Protein AF-A0A7Z9WQQ5-F1 (afdb_monomer_lite)

Radius of gyration: 17.36 Å; chains: 1; bounding box: 28×46×36 Å

Foldseek 3Di:
DVVVVVVVVVVVVVVVVVVVVVVVVPPDDDDQDDPDPPPCSVVVQVVVQVVCVVVVDDGDGDDDCVDD

pLDDT: mean 91.75, std 10.56, range [45.72, 98.62]

Secondary structure (DSSP, 8-state):
-HHHHHHHHHHHHHHHHHHHHHHHT-S-------SSTTS-HHHHHHHHHHHHHHTT------------

Sequence (68 aa):
MQNQQEERLRLVEEQERRIKDNLAKIKRKIVVFSGKGGVGKTTIAVNLAYALARSGNQVGLLDADITG

Structure (mmCIF, N/CA/C/O backbone):
data_AF-A0A7Z9WQQ5-F1
#
_entry.id   AF-A0A7Z9WQQ5-F1
#
loop_
_atom_site.group_PDB
_atom_site.id
_atom_site.type_symbol
_atom_site.label_atom_id
_atom_site.label_alt_id
_atom_site.label_comp_id
_atom_site.label_asym_id
_atom_site.label_entity_id
_atom_site.label_seq_id
_atom_site.pdbx_PDB_ins_code
_atom_site.Cartn_x
_atom_site.Cartn_y
_atom_site.Cartn_z
_atom_site.occupancy
_atom_site.B_iso_or_equiv
_atom_site.auth_seq_id
_atom_site.auth_comp_id
_atom_site.auth_asym_id
_atom_site.auth_atom_id
_atom_site.pdbx_PDB_model_num
ATOM 1 N N . MET A 1 1 ? -2.621 31.373 20.091 1.00 62.09 1 MET A N 1
ATOM 2 C CA . MET A 1 1 ? -1.466 30.501 19.779 1.00 62.09 1 MET A CA 1
ATOM 3 C C . MET A 1 1 ? -1.636 29.097 20.362 1.00 62.09 1 MET A C 1
ATOM 5 O O . MET A 1 1 ? -1.604 28.167 19.575 1.00 62.09 1 MET A O 1
ATOM 9 N N . GLN A 1 2 ? -1.919 28.920 21.663 1.00 72.06 2 GLN A N 1
ATOM 10 C CA . GLN A 1 2 ? -2.152 27.588 22.267 1.00 72.06 2 GLN A CA 1
ATOM 11 C C . GLN A 1 2 ? -3.308 26.794 21.609 1.00 72.06 2 GLN A C 1
ATOM 13 O O . GLN A 1 2 ? -3.099 25.663 21.183 1.00 72.06 2 GLN A O 1
ATOM 18 N N . ASN A 1 3 ? -4.473 27.416 21.375 1.00 84.12 3 ASN A N 1
ATOM 19 C CA . ASN A 1 3 ? -5.635 26.726 20.777 1.00 84.12 3 ASN A CA 1
ATOM 20 C C . ASN A 1 3 ? -5.407 26.210 19.341 1.00 84.12 3 ASN A C 1
ATOM 22 O O . ASN A 1 3 ? -5.925 25.161 18.977 1.00 84.12 3 ASN A O 1
ATOM 26 N N . GLN A 1 4 ? -4.617 26.920 18.525 1.00 88.12 4 GLN A N 1
ATOM 27 C CA . GLN A 1 4 ? -4.305 26.485 17.152 1.00 88.12 4 GLN A CA 1
ATOM 28 C C . GLN A 1 4 ? -3.402 25.247 17.142 1.00 88.12 4 GLN A C 1
ATOM 30 O O . GLN A 1 4 ? -3.478 24.411 16.243 1.00 88.12 4 GLN A O 1
ATOM 35 N N . GLN A 1 5 ? -2.529 25.133 18.142 1.00 88.50 5 GLN A N 1
ATOM 36 C CA . GLN A 1 5 ? -1.604 24.016 18.265 1.00 88.50 5 GLN A CA 1
ATOM 37 C C . GLN A 1 5 ? -2.340 22.748 18.721 1.00 88.50 5 GLN A C 1
ATOM 39 O O . GLN A 1 5 ? -2.108 21.677 18.166 1.00 88.50 5 GLN A O 1
ATOM 44 N N . GLU A 1 6 ? -3.287 22.884 19.651 1.00 91.38 6 GLU A N 1
ATOM 45 C CA . GLU A 1 6 ? -4.167 21.793 20.091 1.00 91.38 6 GLU A CA 1
ATOM 46 C C . GLU A 1 6 ? -5.093 21.287 18.979 1.00 91.38 6 GLU A C 1
ATOM 48 O O . GLU A 1 6 ? -5.240 20.079 18.799 1.00 91.38 6 GLU A O 1
ATOM 53 N N . GLU A 1 7 ? -5.694 22.188 18.199 1.00 94.00 7 GLU A N 1
ATOM 54 C CA . GLU A 1 7 ? -6.552 21.814 17.070 1.00 94.00 7 GLU A CA 1
ATOM 55 C C . GLU A 1 7 ? -5.772 21.017 16.019 1.00 94.00 7 GLU A C 1
ATOM 57 O O . GLU A 1 7 ? -6.224 19.968 15.557 1.00 94.00 7 GLU A O 1
ATOM 62 N N . ARG A 1 8 ? -4.549 21.457 15.703 1.00 93.56 8 ARG A N 1
ATOM 63 C CA . ARG A 1 8 ? -3.674 20.739 14.776 1.00 93.56 8 ARG A CA 1
ATOM 64 C C . ARG A 1 8 ? -3.325 19.336 15.272 1.00 93.56 8 ARG A C 1
ATOM 66 O O . ARG A 1 8 ? -3.307 18.414 14.461 1.00 93.56 8 ARG A O 1
ATOM 73 N N . LEU A 1 9 ? -3.063 19.164 16.569 1.00 94.00 9 LEU A N 1
ATOM 74 C CA . LEU A 1 9 ? -2.785 17.848 17.154 1.00 94.00 9 LEU A CA 1
ATOM 75 C C . LEU A 1 9 ? -3.987 16.910 17.012 1.00 94.00 9 LEU A C 1
ATOM 77 O O . LEU A 1 9 ? -3.829 15.798 16.515 1.00 94.00 9 LEU A O 1
ATOM 81 N N . ARG A 1 10 ? -5.195 17.387 17.335 1.00 94.62 10 ARG A N 1
ATOM 82 C CA . ARG A 1 10 ? -6.430 16.600 17.175 1.00 94.62 10 ARG A CA 1
ATOM 83 C C . ARG A 1 10 ? -6.651 16.156 15.733 1.00 94.62 10 ARG A C 1
ATOM 85 O O . ARG A 1 10 ? -7.012 15.008 15.494 1.00 94.62 10 ARG A O 1
ATOM 92 N N . LEU A 1 11 ? -6.416 17.052 14.773 1.00 95.44 11 LEU A N 1
ATOM 93 C CA . LEU A 1 11 ? -6.545 16.725 13.354 1.00 95.44 11 LEU A CA 1
ATOM 94 C C . LEU A 1 11 ? -5.560 15.627 12.940 1.00 95.44 11 LEU A C 1
ATOM 96 O O . LEU A 1 11 ? -5.946 14.711 12.221 1.00 95.44 11 LEU A O 1
ATOM 100 N N . VAL A 1 12 ? -4.308 15.686 13.404 1.00 95.94 12 VAL A N 1
ATOM 101 C CA . VAL A 1 12 ? -3.309 14.644 13.118 1.00 95.94 12 VAL A CA 1
ATOM 102 C C . VAL A 1 12 ? -3.732 13.305 13.724 1.00 95.94 12 VAL A C 1
ATOM 104 O O . VAL A 1 12 ? -3.754 12.308 13.007 1.00 95.94 12 VAL A O 1
ATOM 107 N N . GLU A 1 13 ? -4.148 13.283 14.990 1.00 96.50 13 GLU A N 1
ATOM 108 C CA . GLU A 1 13 ? -4.623 12.065 15.663 1.00 96.50 13 GLU A CA 1
ATOM 109 C C . GLU A 1 13 ? -5.831 11.441 14.950 1.00 96.50 13 GLU A C 1
ATOM 111 O O . GLU A 1 13 ? -5.917 10.220 14.782 1.00 96.50 13 GLU A O 1
ATOM 116 N N . GLU A 1 14 ? -6.770 12.272 14.492 1.00 97.00 14 GLU A N 1
ATOM 117 C CA . GLU A 1 14 ? -7.931 11.808 13.741 1.00 97.00 14 GLU A CA 1
ATOM 118 C C . GLU A 1 14 ? -7.524 11.212 12.386 1.00 97.00 14 GLU A C 1
ATOM 120 O O . GLU A 1 14 ? -8.021 10.146 12.005 1.00 97.00 14 GLU A O 1
ATOM 125 N N . GLN A 1 15 ? -6.602 11.858 11.666 1.00 96.62 15 GLN A N 1
ATOM 126 C CA . GLN A 1 15 ? -6.070 11.328 10.409 1.00 96.62 15 GLN A CA 1
ATOM 127 C C . GLN A 1 15 ? -5.346 9.996 10.625 1.00 96.62 15 GLN A C 1
ATOM 129 O O . GLN A 1 15 ? -5.608 9.037 9.898 1.00 96.62 15 GLN A O 1
ATOM 134 N N . GLU A 1 16 ? -4.498 9.889 11.648 1.00 96.81 16 GLU A N 1
ATOM 135 C CA . GLU A 1 16 ? -3.804 8.644 11.984 1.00 96.81 16 GLU A CA 1
ATOM 136 C C . GLU A 1 16 ? -4.780 7.514 12.315 1.00 96.81 16 GLU A C 1
ATOM 138 O O . GLU A 1 16 ? -4.631 6.396 11.809 1.00 96.81 16 GLU A O 1
ATOM 143 N N . ARG A 1 17 ? -5.825 7.799 13.105 1.00 97.50 17 ARG A N 1
ATOM 144 C CA . ARG A 1 17 ? -6.882 6.825 13.399 1.00 97.50 17 ARG A CA 1
ATOM 145 C C . ARG A 1 17 ? -7.574 6.364 12.116 1.00 97.50 17 ARG A C 1
ATOM 147 O O . ARG A 1 17 ? -7.691 5.161 11.892 1.00 97.50 17 ARG A O 1
ATOM 154 N N . ARG A 1 18 ? -7.974 7.293 11.242 1.00 97.25 18 ARG A N 1
ATOM 155 C CA . ARG A 1 18 ? -8.620 6.968 9.957 1.00 97.25 18 ARG A CA 1
ATOM 156 C C . ARG A 1 18 ? -7.720 6.108 9.066 1.00 97.25 18 ARG A C 1
ATOM 158 O O . ARG A 1 18 ? -8.194 5.138 8.473 1.00 97.25 18 ARG A O 1
ATOM 165 N N . ILE A 1 19 ? -6.426 6.428 8.981 1.00 96.12 19 ILE A N 1
ATOM 166 C CA . ILE A 1 19 ? -5.440 5.639 8.228 1.00 96.12 19 ILE A CA 1
ATOM 167 C C . ILE A 1 19 ? -5.348 4.229 8.812 1.00 96.12 19 ILE A C 1
ATOM 169 O O . ILE A 1 19 ? -5.441 3.249 8.069 1.00 96.12 19 ILE A O 1
ATOM 173 N N . LYS A 1 20 ? -5.224 4.110 10.137 1.00 97.19 20 LYS A N 1
A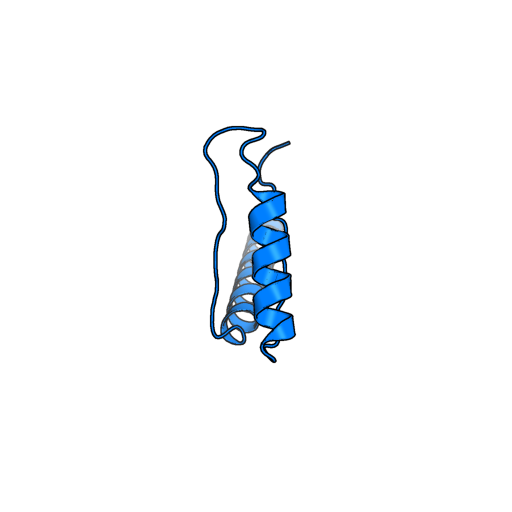TOM 174 C CA . LYS A 1 20 ? -5.154 2.823 10.832 1.00 97.19 20 LYS A CA 1
ATOM 175 C C . LYS A 1 20 ? -6.393 1.968 10.564 1.00 97.19 20 LYS A C 1
ATOM 177 O O . LYS A 1 20 ? -6.247 0.808 10.178 1.00 97.19 20 LYS A O 1
ATOM 182 N N . ASP A 1 21 ? -7.585 2.539 10.699 1.00 97.94 21 ASP A N 1
ATOM 183 C CA . ASP A 1 21 ? -8.854 1.832 10.505 1.00 97.94 21 ASP A CA 1
ATOM 184 C C . ASP A 1 21 ? -9.042 1.376 9.050 1.00 97.94 21 ASP A C 1
ATOM 186 O O . ASP A 1 21 ? -9.538 0.279 8.786 1.00 97.94 21 ASP A O 1
ATOM 190 N N . ASN A 1 22 ? -8.596 2.177 8.079 1.00 95.88 22 ASN A N 1
ATOM 191 C CA . ASN A 1 22 ? -8.631 1.795 6.669 1.00 95.88 22 ASN A CA 1
ATOM 192 C C . ASN A 1 22 ? -7.613 0.696 6.343 1.00 95.88 22 ASN A C 1
ATOM 194 O O . ASN A 1 22 ? -7.961 -0.295 5.699 1.00 95.88 22 ASN A O 1
ATOM 198 N N . LEU A 1 23 ? -6.376 0.817 6.831 1.00 95.56 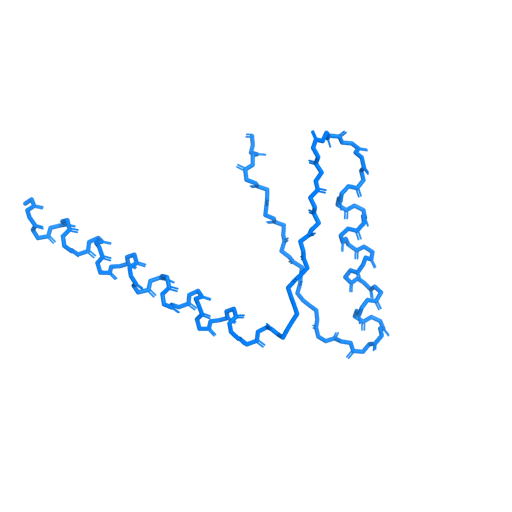23 LEU A N 1
ATOM 199 C CA . LEU A 1 23 ? -5.327 -0.183 6.614 1.00 95.56 23 LEU A CA 1
ATOM 200 C C . LEU A 1 23 ? -5.568 -1.491 7.381 1.00 95.56 23 LEU A C 1
ATOM 202 O O . LEU A 1 23 ? -4.976 -2.514 7.024 1.00 95.56 23 LEU A O 1
ATOM 206 N N . ALA A 1 24 ? -6.415 -1.485 8.415 1.00 96.94 24 ALA A N 1
ATOM 207 C CA . ALA A 1 24 ? -6.843 -2.686 9.132 1.00 96.94 24 ALA A CA 1
ATOM 208 C C . ALA A 1 24 ? -7.734 -3.599 8.272 1.00 96.94 24 ALA A C 1
ATOM 210 O O . ALA A 1 24 ? -7.729 -4.814 8.458 1.00 96.94 24 ALA A O 1
ATOM 211 N N . LYS A 1 25 ? -8.447 -3.042 7.282 1.00 96.81 25 LYS A N 1
ATOM 212 C CA . LYS A 1 25 ? -9.284 -3.809 6.338 1.00 96.81 25 LYS A CA 1
ATOM 213 C C . LYS A 1 25 ? -8.448 -4.599 5.321 1.00 96.81 25 LYS A C 1
ATOM 215 O O . LYS A 1 25 ? -8.946 -5.535 4.698 1.00 96.81 25 LYS A O 1
ATOM 220 N N . ILE A 1 26 ? -7.173 -4.239 5.149 1.00 97.06 26 ILE A N 1
ATOM 221 C CA . ILE A 1 26 ? -6.265 -4.848 4.174 1.00 97.06 26 ILE A CA 1
ATOM 222 C C . ILE A 1 26 ? -5.538 -6.038 4.812 1.00 97.06 26 ILE A C 1
ATOM 224 O O . ILE A 1 26 ? -4.623 -5.870 5.620 1.00 97.06 26 ILE A O 1
ATOM 228 N N . LYS A 1 27 ? -5.908 -7.257 4.398 1.00 97.12 27 LYS A N 1
ATOM 229 C CA . LYS A 1 27 ? -5.362 -8.518 4.941 1.00 97.12 27 LYS A CA 1
ATOM 230 C C . LYS A 1 27 ? -3.859 -8.700 4.700 1.00 97.12 27 LYS A C 1
ATOM 232 O O . LYS A 1 27 ? -3.172 -9.298 5.523 1.00 97.12 27 LYS A O 1
ATOM 237 N N . ARG A 1 28 ? -3.349 -8.249 3.550 1.00 97.19 28 ARG A N 1
ATOM 238 C CA . ARG A 1 28 ? -1.953 -8.430 3.116 1.00 97.19 28 ARG A CA 1
ATOM 239 C C . ARG A 1 28 ? -1.416 -7.107 2.580 1.00 97.19 28 ARG A C 1
ATOM 241 O O . ARG A 1 28 ? -2.032 -6.511 1.706 1.00 97.19 28 ARG A O 1
ATOM 248 N N . LYS A 1 29 ? -0.267 -6.671 3.093 1.00 95.94 29 LYS A N 1
ATOM 249 C CA . LYS A 1 29 ? 0.425 -5.439 2.692 1.00 95.94 29 LYS A CA 1
ATOM 250 C C . LYS A 1 29 ? 1.808 -5.832 2.182 1.00 95.94 29 LYS A C 1
ATOM 252 O O . LYS A 1 29 ? 2.574 -6.429 2.932 1.00 95.94 29 LYS A O 1
ATOM 257 N N . ILE A 1 30 ? 2.084 -5.566 0.908 1.00 96.00 30 ILE A N 1
ATOM 258 C CA . ILE A 1 30 ? 3.347 -5.907 0.242 1.00 96.00 30 ILE A CA 1
ATOM 259 C C . ILE A 1 30 ? 4.022 -4.598 -0.148 1.00 96.00 30 ILE A C 1
ATOM 261 O O . ILE A 1 30 ? 3.398 -3.755 -0.785 1.00 96.00 30 ILE A O 1
ATOM 265 N N . VAL A 1 31 ? 5.286 -4.441 0.233 1.00 95.06 31 VAL A N 1
ATOM 266 C CA . VAL A 1 31 ? 6.093 -3.268 -0.110 1.00 95.06 31 VAL A CA 1
ATOM 267 C C . VAL A 1 31 ? 7.140 -3.689 -1.130 1.00 95.06 31 VAL A C 1
ATOM 269 O O . VAL A 1 31 ? 7.894 -4.631 -0.891 1.00 95.06 31 VAL A O 1
ATOM 272 N N . VAL A 1 32 ? 7.184 -2.989 -2.263 1.00 92.94 32 VAL A N 1
ATOM 273 C CA . VAL A 1 32 ? 8.217 -3.162 -3.289 1.00 92.94 32 VAL A CA 1
ATOM 274 C C . VAL A 1 32 ? 9.127 -1.940 -3.236 1.00 92.94 32 VAL A C 1
ATOM 276 O O . VAL A 1 32 ? 8.713 -0.838 -3.581 1.00 92.94 32 VAL A O 1
ATOM 279 N N . PHE A 1 33 ? 10.364 -2.131 -2.784 1.00 91.75 33 PHE A N 1
ATOM 280 C CA . PHE A 1 33 ? 11.352 -1.065 -2.615 1.00 91.75 33 PHE A CA 1
ATOM 281 C C . PHE A 1 33 ? 12.627 -1.363 -3.413 1.00 91.75 33 PHE A C 1
ATOM 283 O O . PHE A 1 33 ? 12.967 -2.525 -3.636 1.00 91.75 33 PHE A O 1
ATOM 290 N N . SER A 1 34 ? 13.355 -0.318 -3.819 1.00 88.50 34 SER A N 1
ATOM 291 C CA . SER A 1 34 ? 14.681 -0.460 -4.421 1.00 88.50 34 SER A CA 1
ATOM 292 C C . SER A 1 34 ? 15.625 0.675 -4.046 1.00 88.50 34 SER A C 1
ATOM 294 O O . SER A 1 34 ? 15.241 1.836 -4.115 1.00 88.50 34 SER A O 1
ATOM 296 N N . GLY A 1 35 ? 16.889 0.351 -3.765 1.00 84.25 35 GLY A N 1
ATOM 297 C CA . GLY A 1 35 ? 17.909 1.344 -3.398 1.00 84.25 35 GLY A CA 1
ATOM 298 C C . GLY A 1 35 ? 18.565 2.099 -4.563 1.00 84.25 35 GLY A C 1
ATOM 299 O O . GLY A 1 35 ? 19.483 2.876 -4.324 1.00 84.25 35 GLY A O 1
ATOM 300 N N . LYS A 1 36 ? 18.169 1.849 -5.819 1.00 84.06 36 LYS A N 1
ATOM 301 C CA . LYS A 1 36 ? 18.728 2.496 -7.021 1.00 84.06 36 LYS A CA 1
ATOM 302 C C . LYS A 1 36 ? 17.633 2.762 -8.056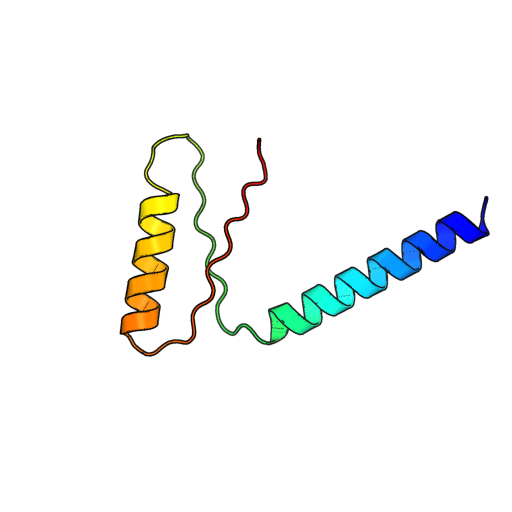 1.00 84.06 36 LYS A C 1
ATOM 304 O O . LYS A 1 36 ? 16.670 2.001 -8.138 1.00 84.06 36 LYS A O 1
ATOM 309 N N . GLY A 1 37 ? 17.802 3.808 -8.866 1.00 86.38 37 GLY A N 1
ATOM 310 C CA . GLY A 1 37 ? 16.921 4.108 -9.999 1.00 86.38 37 GLY A CA 1
ATOM 311 C C . GLY A 1 37 ? 17.069 3.097 -11.142 1.00 86.38 37 GLY A C 1
ATOM 312 O O . GLY A 1 37 ? 18.119 2.479 -11.305 1.00 86.38 37 GLY A O 1
ATOM 313 N N . GLY A 1 38 ? 16.008 2.907 -11.930 1.00 87.19 38 GLY A N 1
ATOM 314 C CA . GLY A 1 38 ? 16.047 2.088 -13.151 1.00 87.19 38 GLY A CA 1
ATOM 315 C C . GLY A 1 38 ? 16.040 0.565 -12.957 1.00 87.19 38 GLY A C 1
ATOM 316 O O . GLY A 1 38 ? 16.025 -0.165 -13.940 1.00 87.19 38 GLY A O 1
ATOM 317 N N . VAL A 1 39 ? 15.979 0.050 -11.726 1.00 92.25 39 VAL A N 1
ATOM 318 C CA . VAL A 1 39 ? 16.016 -1.406 -11.452 1.00 92.25 39 VAL A CA 1
ATOM 319 C C . VAL A 1 39 ? 14.680 -2.136 -11.664 1.00 92.25 39 VAL A C 1
ATOM 321 O O . VAL A 1 39 ? 14.537 -3.299 -11.301 1.00 92.25 39 VAL A O 1
ATOM 324 N N . GLY A 1 40 ? 13.673 -1.455 -12.215 1.00 93.25 40 GLY A N 1
ATOM 325 C CA . GLY A 1 40 ? 12.382 -2.068 -12.544 1.00 93.25 40 GLY A CA 1
ATOM 326 C C . GLY A 1 40 ? 11.394 -2.210 -11.380 1.00 93.25 40 GLY A C 1
ATOM 327 O O . GLY A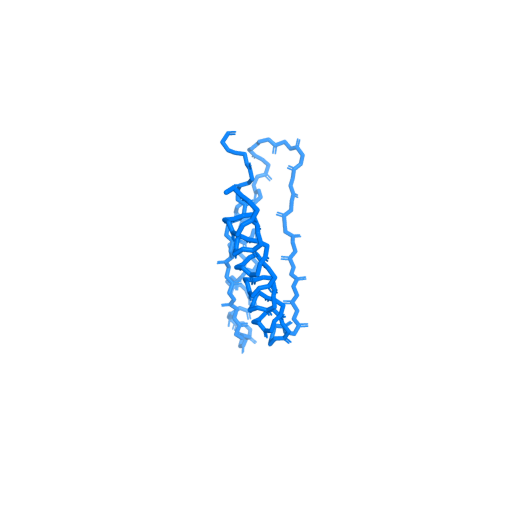 1 40 ? 10.438 -2.969 -11.504 1.00 93.25 40 GLY A O 1
ATOM 328 N N . LYS A 1 41 ? 11.563 -1.468 -10.273 1.00 94.50 41 LYS A N 1
ATOM 329 C CA . LYS A 1 41 ? 10.633 -1.452 -9.119 1.00 94.50 41 LYS A CA 1
ATOM 330 C C . LYS A 1 41 ? 9.162 -1.338 -9.544 1.00 94.50 41 LYS A C 1
ATOM 332 O O . LYS A 1 41 ? 8.340 -2.159 -9.148 1.00 94.50 41 LYS A O 1
ATOM 337 N N . THR A 1 42 ? 8.850 -0.351 -10.385 1.00 93.75 42 THR A N 1
ATOM 338 C CA . THR A 1 42 ? 7.487 -0.101 -10.881 1.00 93.75 42 THR A CA 1
ATOM 339 C C . THR A 1 42 ? 6.995 -1.249 -11.761 1.00 93.75 42 THR A C 1
ATOM 341 O O . THR A 1 42 ? 5.871 -1.714 -11.592 1.00 93.75 42 THR A O 1
ATOM 344 N N . THR A 1 43 ? 7.859 -1.782 -12.632 1.00 95.69 43 THR A N 1
ATOM 345 C CA . THR A 1 43 ? 7.548 -2.949 -13.470 1.00 95.69 43 THR A CA 1
ATOM 346 C C . THR A 1 43 ? 7.170 -4.161 -12.621 1.00 95.69 43 THR A C 1
ATOM 348 O O . THR A 1 43 ? 6.169 -4.820 -12.901 1.00 95.69 43 THR A O 1
ATOM 351 N N . ILE A 1 44 ? 7.933 -4.442 -11.563 1.00 95.81 44 ILE A N 1
ATOM 352 C CA . ILE A 1 44 ? 7.659 -5.556 -10.650 1.00 95.81 44 ILE A CA 1
ATOM 353 C C . ILE A 1 44 ? 6.366 -5.307 -9.868 1.00 95.81 44 ILE A C 1
ATOM 355 O O . ILE A 1 44 ? 5.519 -6.196 -9.810 1.00 95.81 44 ILE A O 1
ATOM 359 N N . ALA A 1 45 ? 6.179 -4.109 -9.307 1.00 96.50 45 ALA A N 1
ATOM 360 C CA . ALA A 1 45 ? 4.996 -3.772 -8.516 1.00 96.50 45 ALA A CA 1
ATOM 361 C C . ALA A 1 45 ? 3.691 -3.924 -9.319 1.00 96.50 45 ALA A C 1
ATOM 363 O O . ALA A 1 45 ? 2.749 -4.563 -8.848 1.00 96.50 45 ALA A O 1
ATOM 364 N N . VAL A 1 46 ? 3.657 -3.409 -10.554 1.00 97.12 46 VAL A N 1
ATOM 365 C CA . VAL A 1 46 ? 2.481 -3.495 -11.435 1.00 97.12 46 VAL A CA 1
ATOM 366 C C . VAL A 1 46 ? 2.189 -4.940 -11.841 1.00 97.12 46 VAL A C 1
ATOM 368 O O . VAL A 1 46 ? 1.045 -5.382 -11.744 1.00 97.12 46 VAL A O 1
ATOM 371 N N . ASN A 1 47 ? 3.204 -5.709 -12.251 1.00 98.19 47 ASN A N 1
ATOM 372 C CA . ASN A 1 47 ? 2.993 -7.098 -12.672 1.00 98.19 47 ASN A CA 1
ATOM 373 C C . ASN A 1 47 ? 2.599 -8.012 -11.506 1.00 98.19 47 ASN A C 1
ATOM 375 O O . ASN A 1 47 ? 1.760 -8.895 -11.680 1.00 98.19 47 ASN A O 1
ATOM 379 N N . LEU A 1 48 ? 3.143 -7.780 -10.308 1.00 98.00 48 LEU A N 1
ATOM 380 C CA . LEU A 1 48 ? 2.729 -8.499 -9.107 1.00 98.00 48 LEU A CA 1
ATOM 381 C C . LEU A 1 48 ? 1.260 -8.215 -8.772 1.00 98.00 48 LEU A C 1
ATOM 383 O O . LEU A 1 48 ? 0.493 -9.151 -8.543 1.00 98.00 48 LEU A O 1
ATOM 387 N N . ALA A 1 49 ? 0.852 -6.943 -8.789 1.00 98.19 49 ALA A N 1
ATOM 388 C CA . ALA A 1 49 ? -0.538 -6.559 -8.566 1.00 98.19 49 ALA A CA 1
ATOM 389 C C . ALA A 1 49 ? -1.473 -7.197 -9.608 1.00 98.19 49 ALA A C 1
ATOM 391 O O . ALA A 1 49 ? -2.497 -7.778 -9.245 1.00 98.19 49 ALA A O 1
ATOM 392 N N . TYR A 1 50 ? -1.083 -7.163 -10.887 1.00 98.38 50 TYR A N 1
ATOM 393 C CA . TYR A 1 50 ? -1.830 -7.785 -11.979 1.00 98.38 50 TYR A CA 1
ATOM 394 C 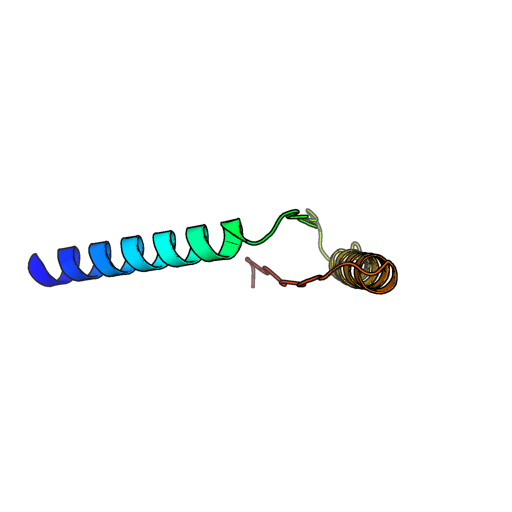C . TYR A 1 50 ? -1.978 -9.301 -11.795 1.00 98.38 50 TYR A C 1
ATOM 396 O O . TYR A 1 50 ? -3.084 -9.827 -11.910 1.00 98.38 50 TYR A O 1
ATOM 404 N N . ALA A 1 51 ? -0.898 -10.013 -11.462 1.00 98.62 51 ALA A N 1
ATOM 405 C CA . ALA A 1 51 ? -0.938 -11.458 -11.244 1.00 98.62 51 ALA A CA 1
ATOM 406 C C . ALA A 1 51 ? -1.835 -11.845 -10.054 1.00 98.62 51 ALA A C 1
ATOM 408 O O . ALA A 1 51 ? -2.631 -12.783 -10.153 1.00 98.62 51 ALA A O 1
ATOM 409 N N . LEU A 1 52 ? -1.758 -11.102 -8.944 1.00 98.38 52 LEU A N 1
ATOM 410 C CA . LEU A 1 52 ? -2.614 -11.315 -7.773 1.00 98.38 52 LEU A CA 1
ATOM 411 C C . LEU A 1 52 ? -4.093 -11.062 -8.091 1.00 98.38 52 LEU A C 1
ATOM 413 O O . LEU A 1 52 ? -4.943 -11.868 -7.700 1.00 98.38 52 LEU A O 1
ATOM 417 N N . ALA A 1 53 ? -4.393 -9.995 -8.836 1.00 98.50 53 ALA A N 1
ATOM 418 C CA . ALA A 1 53 ? -5.746 -9.677 -9.282 1.00 98.50 53 ALA A CA 1
ATOM 419 C C . ALA A 1 53 ? -6.290 -10.759 -10.227 1.00 98.50 53 ALA A C 1
ATOM 421 O O . ALA A 1 53 ? -7.396 -11.259 -10.032 1.00 98.50 53 ALA A O 1
ATOM 422 N N . ARG A 1 54 ? -5.476 -11.208 -11.192 1.00 98.50 54 ARG A N 1
ATOM 423 C CA . ARG A 1 54 ? -5.812 -12.309 -12.110 1.00 98.50 54 ARG A CA 1
ATOM 424 C C . ARG A 1 54 ? -6.048 -13.638 -11.386 1.00 98.50 54 ARG A C 1
ATOM 426 O O . ARG A 1 54 ? -6.792 -14.476 -11.881 1.00 98.50 54 ARG A O 1
ATOM 433 N N . SER A 1 55 ? -5.458 -13.811 -10.206 1.00 98.25 55 SER A N 1
ATOM 434 C CA . SER A 1 55 ? -5.668 -14.975 -9.336 1.00 98.25 55 SER A CA 1
ATOM 435 C C . SER A 1 55 ? -6.921 -14.851 -8.450 1.00 98.25 55 SER A C 1
ATOM 437 O O . SER A 1 55 ? -7.108 -15.655 -7.542 1.00 98.25 55 SER A O 1
ATOM 439 N N . GLY A 1 56 ? -7.767 -13.838 -8.678 1.00 98.19 56 GLY A N 1
ATOM 440 C CA . GLY A 1 56 ? -9.045 -13.639 -7.988 1.00 98.19 56 GLY A CA 1
ATOM 441 C C . GLY A 1 56 ? -8.969 -12.828 -6.691 1.00 98.19 56 GLY A C 1
ATOM 442 O O . GLY A 1 56 ? -9.957 -12.754 -5.962 1.00 98.19 56 GLY A O 1
ATOM 443 N N . ASN A 1 57 ? -7.826 -12.212 -6.374 1.00 98.38 57 ASN A N 1
ATOM 444 C CA . ASN A 1 57 ? -7.698 -11.381 -5.175 1.00 98.38 57 ASN A CA 1
ATOM 445 C C . ASN A 1 57 ? -8.192 -9.951 -5.433 1.00 98.38 57 ASN A C 1
ATOM 447 O O . ASN A 1 57 ? -7.974 -9.392 -6.506 1.00 98.38 57 ASN A O 1
ATOM 451 N N . GLN A 1 58 ? -8.773 -9.316 -4.413 1.00 98.12 58 GLN A N 1
ATOM 452 C CA . GLN A 1 58 ? -8.951 -7.863 -4.411 1.00 98.12 58 GLN A CA 1
ATOM 453 C C . GLN A 1 58 ? -7.602 -7.199 -4.135 1.00 98.12 58 GLN A C 1
ATOM 455 O O . GLN A 1 58 ? -6.995 -7.425 -3.086 1.00 98.12 58 GLN A O 1
ATOM 460 N N . VAL A 1 59 ? -7.130 -6.396 -5.084 1.00 98.06 59 VAL A N 1
ATOM 461 C CA . VAL A 1 59 ? -5.802 -5.779 -5.047 1.00 98.06 59 VAL A CA 1
ATOM 462 C C . VAL A 1 59 ? -5.936 -4.269 -5.183 1.00 98.06 59 VAL A C 1
ATOM 464 O O . VAL A 1 59 ? -6.646 -3.782 -6.058 1.00 98.06 59 VAL A O 1
ATOM 467 N N . GLY A 1 60 ? -5.226 -3.537 -4.326 1.00 96.94 60 GLY A N 1
ATOM 468 C CA . GLY A 1 60 ? -4.938 -2.117 -4.505 1.00 96.94 60 GLY A CA 1
ATOM 469 C C . GLY A 1 60 ? -3.444 -1.929 -4.752 1.00 96.94 60 GLY A C 1
ATOM 470 O O . GLY A 1 60 ? -2.631 -2.603 -4.119 1.00 96.94 60 GLY A O 1
ATOM 471 N N . LEU A 1 61 ? -3.089 -1.030 -5.668 1.00 96.75 61 LEU A N 1
ATOM 472 C CA . LEU A 1 61 ? -1.711 -0.620 -5.922 1.00 96.75 61 LEU A CA 1
ATOM 473 C C . LEU A 1 61 ? -1.569 0.849 -5.522 1.00 96.75 61 LEU A C 1
ATOM 475 O O . LEU A 1 61 ? -2.331 1.692 -5.987 1.00 96.75 61 LEU A O 1
ATOM 479 N N . LEU A 1 62 ? -0.609 1.131 -4.647 1.00 94.38 62 LEU A N 1
ATOM 480 C CA . LEU A 1 62 ? -0.259 2.477 -4.210 1.00 94.38 62 LEU A CA 1
ATOM 481 C C . LEU A 1 62 ? 1.180 2.738 -4.636 1.00 94.38 62 LEU A C 1
ATOM 483 O O . LEU A 1 62 ? 2.069 1.974 -4.259 1.00 94.38 62 LEU A O 1
ATOM 487 N N . ASP A 1 63 ? 1.395 3.807 -5.393 1.00 90.00 63 ASP A N 1
ATOM 488 C CA . ASP A 1 63 ? 2.738 4.328 -5.610 1.00 90.00 63 ASP A CA 1
ATOM 489 C C . ASP A 1 63 ? 3.061 5.298 -4.474 1.00 90.00 63 ASP A C 1
ATOM 491 O O . ASP A 1 63 ? 2.379 6.305 -4.283 1.00 90.00 63 ASP A O 1
ATOM 495 N N . ALA A 1 64 ? 4.045 4.930 -3.662 1.00 81.75 64 ALA A N 1
ATOM 496 C CA . ALA A 1 64 ? 4.502 5.713 -2.525 1.00 81.75 64 ALA A CA 1
ATOM 497 C C . ALA A 1 64 ? 5.894 6.246 -2.854 1.00 81.75 64 ALA A C 1
ATOM 499 O O . ALA A 1 64 ? 6.894 5.813 -2.276 1.00 81.75 64 ALA A O 1
ATOM 500 N N . ASP A 1 65 ? 5.953 7.140 -3.836 1.00 75.56 65 ASP A N 1
ATOM 501 C CA . ASP A 1 65 ? 7.185 7.841 -4.167 1.00 75.56 65 ASP A CA 1
ATOM 502 C C . ASP A 1 65 ? 7.420 8.914 -3.098 1.00 75.56 65 ASP A C 1
ATOM 504 O O . ASP A 1 65 ? 6.752 9.944 -3.045 1.00 75.56 65 ASP A O 1
ATOM 508 N N 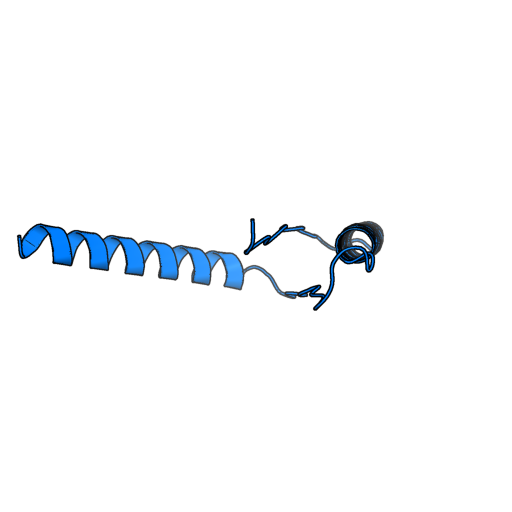. ILE A 1 66 ? 8.318 8.609 -2.160 1.00 63.81 66 ILE A N 1
ATOM 509 C CA . ILE A 1 66 ? 8.674 9.495 -1.038 1.00 63.81 66 ILE A CA 1
ATOM 510 C C . ILE A 1 66 ? 9.692 10.559 -1.494 1.00 63.81 66 ILE A C 1
ATOM 512 O O . ILE A 1 66 ? 9.920 11.545 -0.797 1.00 63.81 66 ILE A O 1
ATOM 516 N N . THR A 1 67 ? 10.270 10.394 -2.684 1.00 52.28 67 THR A N 1
ATOM 517 C CA . THR A 1 67 ? 11.292 11.271 -3.256 1.00 52.28 67 THR A CA 1
ATOM 518 C C . THR A 1 67 ? 10.892 11.703 -4.660 1.00 52.28 67 THR A C 1
ATOM 520 O O . THR A 1 67 ? 11.027 10.933 -5.610 1.00 52.28 67 THR A O 1
ATOM 523 N N . GLY A 1 68 ? 10.449 12.953 -4.779 1.00 45.72 68 GLY A N 1
ATOM 524 C CA . GLY A 1 68 ? 11.035 13.797 -5.819 1.00 45.72 68 GLY A CA 1
ATOM 525 C C . GLY A 1 68 ? 12.491 14.091 -5.475 1.00 45.72 68 GLY A C 1
ATOM 526 O O . GLY A 1 68 ? 12.806 14.101 -4.261 1.00 45.72 68 GLY A O 1
#